Protein AF-A0A5B7UP79-F1 (afdb_monomer)

Radius of gyration: 17.54 Å; Cα contacts (8 Å, |Δi|>4): 156; chains: 1; bounding box: 36×34×49 Å

Sequence (148 aa):
MDESPPDPTAATVAENIRRARARRGKSTYELSALLTEAGHTVSQSALSRMERGLQRVTVSDLMALAVVLDVSPLGLLLPLGDDGAEAVDVTGGGTLPLHRAWSWAQGYEPLNPEGDPRTAAWEFRLYSLPPGLRHLPGNPYLTMEGDE

Structure (mmCIF, N/CA/C/O backbone):
data_AF-A0A5B7UP79-F1
#
_entry.id   AF-A0A5B7UP79-F1
#
loop_
_atom_site.group_PDB
_atom_site.id
_atom_site.type_symbol
_atom_site.label_atom_id
_atom_site.label_alt_id
_atom_site.label_comp_id
_atom_site.label_asym_id
_atom_site.label_entity_id
_atom_site.label_seq_id
_atom_site.pdbx_PDB_ins_code
_atom_site.Cartn_x
_atom_site.Cartn_y
_atom_site.Cartn_z
_atom_site.occupancy
_atom_site.B_iso_or_equiv
_atom_site.auth_seq_id
_atom_site.auth_comp_id
_atom_site.auth_asym_id
_atom_site.auth_atom_id
_atom_site.pdbx_PDB_model_num
ATOM 1 N N . MET A 1 1 ? 17.430 4.424 21.636 1.00 40.47 1 MET A N 1
ATOM 2 C CA . MET A 1 1 ? 16.973 3.445 20.634 1.00 40.47 1 MET A CA 1
ATOM 3 C C . MET A 1 1 ? 16.899 4.238 19.350 1.00 40.47 1 MET A C 1
ATOM 5 O O . MET A 1 1 ? 16.149 5.201 19.320 1.00 40.47 1 MET A O 1
ATOM 9 N N . ASP A 1 2 ? 17.812 3.978 18.422 1.00 44.50 2 ASP A N 1
ATOM 10 C CA . ASP A 1 2 ? 17.889 4.685 17.144 1.00 44.50 2 ASP A CA 1
ATOM 11 C C . ASP A 1 2 ? 16.735 4.178 16.272 1.00 44.50 2 ASP A C 1
ATOM 13 O O . ASP A 1 2 ? 16.779 3.058 15.761 1.00 44.50 2 ASP A O 1
ATOM 17 N N . GLU A 1 3 ? 15.626 4.913 16.252 1.00 56.84 3 GLU A N 1
ATOM 18 C CA . GLU A 1 3 ? 14.476 4.566 15.423 1.00 56.84 3 GLU A CA 1
ATOM 19 C C . GLU A 1 3 ? 14.807 5.048 14.009 1.00 56.84 3 GLU A C 1
ATOM 21 O O . GLU A 1 3 ? 14.591 6.209 13.663 1.00 56.84 3 GLU A O 1
ATOM 26 N N . SER A 1 4 ? 15.432 4.174 13.212 1.00 60.34 4 SER A N 1
ATOM 27 C CA . SER A 1 4 ? 15.635 4.455 11.791 1.00 60.34 4 SER A CA 1
ATOM 28 C C . SER A 1 4 ? 14.284 4.796 11.156 1.00 60.34 4 SER A C 1
ATOM 30 O O . SER A 1 4 ? 13.290 4.125 11.462 1.00 60.34 4 SER A O 1
ATOM 32 N N . PRO A 1 5 ? 14.225 5.826 10.294 1.00 64.56 5 PRO A N 1
ATOM 33 C CA . PRO A 1 5 ? 12.984 6.214 9.645 1.00 64.56 5 PRO A CA 1
ATOM 34 C C . PRO A 1 5 ? 12.386 5.015 8.890 1.00 64.56 5 PRO A C 1
ATOM 36 O O . PRO A 1 5 ? 13.142 4.171 8.392 1.00 64.56 5 PRO A O 1
ATOM 39 N N . PRO A 1 6 ? 11.045 4.904 8.823 1.00 74.88 6 PRO A N 1
ATOM 40 C CA . PRO A 1 6 ? 10.399 3.837 8.068 1.00 74.88 6 PRO A CA 1
ATOM 41 C C . PRO A 1 6 ? 10.884 3.858 6.616 1.00 74.88 6 PRO A C 1
ATOM 43 O O . PRO A 1 6 ? 11.106 4.929 6.050 1.00 74.88 6 PRO A O 1
ATOM 46 N N . ASP A 1 7 ? 11.052 2.676 6.018 1.00 88.12 7 ASP A N 1
ATOM 47 C CA . ASP A 1 7 ? 11.432 2.589 4.610 1.00 88.12 7 ASP A CA 1
ATOM 48 C C . ASP A 1 7 ? 10.355 3.235 3.706 1.00 88.12 7 ASP A C 1
ATOM 50 O O . ASP A 1 7 ? 9.189 3.332 4.117 1.00 88.12 7 ASP A O 1
ATOM 54 N N . PRO A 1 8 ? 10.715 3.684 2.487 1.00 92.56 8 PRO A N 1
ATOM 55 C CA . PRO A 1 8 ? 9.806 4.430 1.612 1.00 92.56 8 PRO A CA 1
ATOM 56 C C . PRO A 1 8 ? 8.451 3.752 1.375 1.00 92.56 8 PRO A C 1
ATOM 58 O O . PRO A 1 8 ? 7.399 4.399 1.438 1.00 92.56 8 PRO A O 1
ATOM 61 N N . THR A 1 9 ? 8.448 2.433 1.171 1.00 94.56 9 THR A N 1
ATOM 62 C CA . THR A 1 9 ? 7.217 1.660 0.976 1.00 94.56 9 THR A CA 1
ATOM 63 C C . THR A 1 9 ? 6.375 1.615 2.251 1.00 94.56 9 THR A C 1
ATOM 65 O O . THR A 1 9 ? 5.161 1.808 2.184 1.00 94.56 9 THR A O 1
ATOM 68 N N . ALA A 1 10 ? 6.977 1.415 3.427 1.00 95.06 10 ALA A N 1
ATOM 69 C CA . ALA A 1 10 ? 6.238 1.432 4.692 1.00 95.06 10 ALA A CA 1
ATOM 70 C C . ALA A 1 10 ? 5.572 2.794 4.964 1.00 95.06 10 ALA A C 1
ATOM 72 O O . ALA A 1 10 ? 4.410 2.838 5.380 1.00 95.06 10 ALA A O 1
ATOM 73 N N . ALA A 1 11 ? 6.272 3.898 4.685 1.00 95.25 11 ALA A N 1
ATOM 74 C CA . ALA A 1 11 ? 5.717 5.248 4.796 1.00 95.25 11 ALA A CA 1
ATOM 75 C C . ALA A 1 11 ? 4.550 5.467 3.813 1.00 95.25 11 ALA A C 1
ATOM 77 O O . ALA A 1 11 ? 3.494 5.974 4.198 1.00 95.25 11 ALA A O 1
ATOM 78 N N . THR A 1 12 ? 4.709 5.005 2.571 1.00 96.62 12 THR A N 1
ATOM 79 C CA . THR A 1 12 ? 3.675 5.051 1.527 1.00 96.62 12 THR A CA 1
ATOM 80 C C . THR A 1 12 ? 2.414 4.296 1.940 1.00 96.62 12 THR A C 1
ATOM 82 O O . THR A 1 12 ? 1.310 4.834 1.859 1.00 96.62 12 THR A O 1
ATOM 85 N N . VAL A 1 13 ? 2.562 3.068 2.444 1.00 97.94 13 VAL A N 1
ATOM 86 C CA . VAL A 1 13 ? 1.434 2.247 2.903 1.00 97.94 13 VAL A CA 1
ATOM 87 C C . VAL A 1 13 ? 0.696 2.927 4.056 1.00 97.94 13 VAL A C 1
ATOM 89 O O . VAL A 1 13 ? -0.533 3.013 4.025 1.00 97.94 13 VAL A O 1
ATOM 92 N N . ALA A 1 14 ? 1.422 3.450 5.049 1.00 97.88 14 ALA A N 1
ATOM 93 C CA . ALA A 1 14 ? 0.834 4.163 6.183 1.00 97.88 14 ALA A CA 1
ATOM 94 C C . ALA A 1 14 ? -0.026 5.356 5.730 1.00 97.88 14 ALA A C 1
ATOM 96 O O . ALA A 1 14 ? -1.189 5.484 6.133 1.00 97.88 14 ALA A O 1
ATOM 97 N N . GLU A 1 15 ? 0.521 6.186 4.841 1.00 97.31 15 GLU A N 1
ATOM 98 C CA . GLU A 1 15 ? -0.175 7.344 4.284 1.00 97.31 15 GLU A CA 1
ATOM 99 C C . GLU A 1 15 ? -1.394 6.931 3.451 1.00 97.31 15 GLU A C 1
ATOM 101 O O . GLU A 1 15 ? -2.488 7.479 3.613 1.00 97.31 15 GLU A O 1
ATOM 106 N N . ASN A 1 16 ? -1.248 5.914 2.602 1.00 98.12 16 ASN A N 1
ATOM 107 C CA . ASN A 1 16 ? -2.320 5.437 1.739 1.00 98.12 16 ASN A CA 1
ATOM 108 C C . ASN A 1 16 ? -3.494 4.844 2.531 1.00 98.12 16 ASN A C 1
ATOM 110 O O . ASN A 1 16 ? -4.646 5.117 2.179 1.00 98.12 16 ASN A O 1
ATOM 114 N N . ILE A 1 17 ? -3.229 4.097 3.612 1.00 98.31 17 ILE A N 1
ATOM 115 C CA . ILE A 1 17 ? -4.264 3.592 4.531 1.00 98.31 17 ILE A CA 1
ATOM 116 C C . ILE A 1 17 ? -5.021 4.769 5.144 1.00 98.31 17 ILE A C 1
ATOM 118 O O . ILE A 1 17 ? -6.249 4.839 5.040 1.00 98.31 17 ILE A O 1
ATOM 122 N N . ARG A 1 18 ? -4.293 5.732 5.728 1.00 98.38 18 ARG A N 1
ATOM 123 C CA . ARG A 1 18 ? -4.876 6.920 6.367 1.00 98.38 18 ARG A CA 1
ATOM 124 C C . ARG A 1 18 ? -5.753 7.697 5.390 1.00 98.38 18 ARG A C 1
ATOM 126 O O . ARG A 1 18 ? -6.893 8.040 5.707 1.00 98.38 18 ARG A O 1
ATOM 133 N N . ARG A 1 19 ? -5.240 7.951 4.187 1.00 97.81 19 ARG A N 1
ATOM 134 C CA . ARG A 1 19 ? -5.940 8.660 3.113 1.00 97.81 19 ARG A CA 1
ATOM 135 C C . ARG A 1 19 ? -7.191 7.911 2.658 1.00 97.81 19 ARG A C 1
ATOM 137 O O . ARG A 1 19 ? -8.253 8.522 2.549 1.00 97.81 19 ARG A O 1
ATOM 144 N N . ALA A 1 20 ? -7.089 6.607 2.396 1.00 98.00 20 ALA A N 1
ATOM 145 C CA . ALA A 1 20 ? -8.212 5.783 1.947 1.00 98.00 20 ALA A CA 1
ATOM 146 C C . ALA A 1 20 ? -9.313 5.684 3.012 1.00 98.00 20 ALA A C 1
ATOM 148 O O . ALA A 1 20 ? -10.494 5.803 2.677 1.00 98.00 20 ALA A O 1
ATOM 149 N N . ARG A 1 21 ? -8.935 5.545 4.290 1.00 98.19 21 ARG A N 1
ATOM 150 C CA . ARG A 1 21 ? -9.863 5.576 5.426 1.00 98.19 21 ARG A CA 1
ATOM 151 C C . ARG A 1 21 ? -10.557 6.935 5.545 1.00 98.19 21 ARG A C 1
ATOM 153 O O . ARG A 1 21 ? -11.783 6.989 5.639 1.00 98.19 21 ARG A O 1
ATOM 160 N N . ALA A 1 22 ? -9.791 8.028 5.518 1.00 97.75 22 ALA A N 1
ATOM 161 C CA . ALA A 1 22 ? -10.319 9.383 5.673 1.00 97.75 22 ALA A CA 1
ATOM 162 C C . ALA A 1 22 ? -11.284 9.770 4.542 1.00 97.75 22 ALA A C 1
ATOM 164 O O . ALA A 1 22 ? -12.355 10.303 4.818 1.00 97.75 22 ALA A O 1
ATOM 165 N N . ARG A 1 23 ? -10.964 9.437 3.282 1.00 96.44 23 ARG A N 1
ATOM 166 C CA . ARG A 1 23 ? -11.856 9.677 2.129 1.00 96.44 23 ARG A CA 1
ATOM 167 C C . ARG A 1 23 ? -13.196 8.951 2.234 1.00 96.44 23 ARG A C 1
ATOM 169 O O . ARG A 1 23 ? -14.178 9.406 1.663 1.00 96.44 23 ARG A O 1
ATOM 176 N N . ARG A 1 24 ? -13.242 7.847 2.981 1.00 96.00 24 ARG A N 1
ATOM 177 C CA . ARG A 1 24 ? -14.463 7.077 3.257 1.00 96.00 24 ARG A CA 1
ATOM 178 C C . ARG A 1 24 ? -15.188 7.516 4.528 1.00 96.0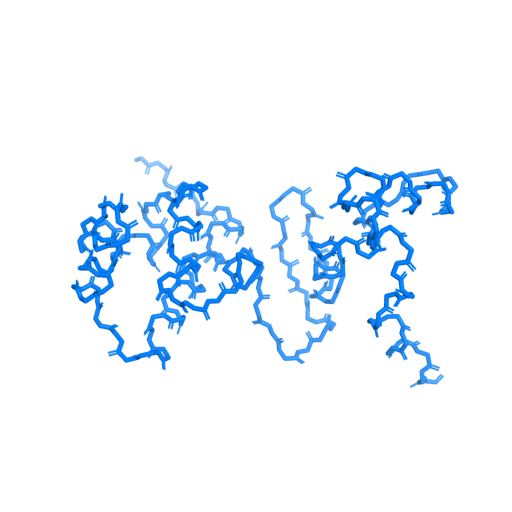0 24 ARG A C 1
ATOM 180 O O . ARG A 1 24 ? -16.166 6.883 4.912 1.00 96.00 24 ARG A O 1
ATOM 187 N N . GLY A 1 25 ? -14.705 8.563 5.201 1.00 97.00 25 GLY A N 1
ATOM 188 C CA . GLY A 1 25 ? -15.310 9.082 6.426 1.00 97.00 25 GLY A CA 1
ATOM 189 C C . GLY A 1 25 ? -15.288 8.094 7.594 1.00 97.00 25 GLY A C 1
ATOM 190 O O . GLY A 1 25 ? -16.097 8.227 8.504 1.00 97.00 25 GLY A O 1
ATOM 191 N N . LYS A 1 26 ? -14.395 7.094 7.573 1.00 97.25 26 LYS A N 1
ATOM 192 C CA . LYS A 1 26 ? -14.321 6.066 8.616 1.00 97.25 26 LYS A CA 1
ATOM 193 C C . LYS A 1 26 ? -13.379 6.475 9.737 1.00 97.25 26 LYS A C 1
ATOM 195 O O . LYS A 1 26 ? -12.246 6.897 9.505 1.00 97.25 26 LYS A O 1
ATOM 200 N N . SER A 1 27 ? -13.812 6.296 10.974 1.00 97.81 27 SER A N 1
ATOM 201 C CA . SER A 1 27 ? -12.930 6.298 12.138 1.00 97.81 27 SER A CA 1
ATOM 202 C C . SER A 1 27 ? -12.042 5.046 12.159 1.00 97.81 27 SER A C 1
ATOM 204 O O . SER A 1 27 ? -12.319 4.042 11.501 1.00 97.81 27 SER A O 1
ATOM 206 N N . THR A 1 28 ? -10.962 5.075 12.944 1.00 97.44 28 THR A N 1
ATOM 207 C CA . THR A 1 28 ? -10.135 3.876 13.177 1.00 97.44 28 THR A CA 1
ATOM 208 C C . THR A 1 28 ? -10.899 2.786 13.932 1.00 97.44 28 THR A C 1
ATOM 210 O O . THR A 1 28 ? -10.586 1.609 13.783 1.00 97.44 28 THR A O 1
ATOM 213 N N . TYR A 1 29 ? -11.916 3.158 14.717 1.00 98.12 29 TYR A N 1
ATOM 214 C CA . TYR A 1 29 ? -12.807 2.212 15.387 1.00 98.12 29 TYR A CA 1
ATOM 215 C C . TYR A 1 29 ? -13.671 1.454 14.375 1.00 98.12 29 TYR A C 1
ATOM 217 O O . TYR A 1 29 ? -13.679 0.228 14.374 1.00 98.12 29 TYR A O 1
ATOM 225 N N . GLU A 1 30 ? -14.334 2.168 13.462 1.00 98.38 30 GLU A N 1
ATOM 226 C CA . GLU A 1 30 ? -15.142 1.532 12.414 1.00 98.38 30 GLU A CA 1
ATOM 227 C C . GLU A 1 30 ? -14.294 0.664 11.484 1.00 98.38 30 GLU A C 1
ATOM 229 O O . GLU A 1 30 ? -14.720 -0.424 11.118 1.00 98.38 30 GLU A O 1
ATOM 234 N N . LEU A 1 31 ? -13.081 1.103 11.128 1.00 98.31 31 LEU A N 1
ATOM 235 C CA . LEU A 1 31 ? -12.177 0.286 10.317 1.00 98.31 31 LEU A CA 1
ATOM 236 C C . LEU A 1 31 ? -11.783 -1.012 11.044 1.00 98.31 31 LEU A C 1
ATOM 238 O O . LEU A 1 31 ? -11.755 -2.073 10.431 1.00 98.31 31 LEU A O 1
ATOM 242 N N . SER A 1 32 ? -11.520 -0.940 12.352 1.00 98.56 32 SER A N 1
ATOM 243 C CA . SER A 1 32 ? -11.224 -2.110 13.193 1.00 98.56 32 SER A CA 1
ATOM 244 C C . SER A 1 32 ? -12.398 -3.094 13.243 1.00 98.56 32 SER A C 1
ATOM 246 O O . SER A 1 32 ? -12.195 -4.305 13.121 1.00 98.56 32 SER A O 1
ATOM 248 N N . ALA A 1 33 ? -13.625 -2.580 13.368 1.00 98.38 33 ALA A N 1
ATOM 249 C CA . ALA A 1 33 ? -14.840 -3.388 13.328 1.00 98.38 33 ALA A CA 1
ATOM 250 C C . ALA A 1 33 ? -15.006 -4.084 11.967 1.00 98.38 33 ALA A C 1
ATOM 252 O O . ALA A 1 33 ? -15.142 -5.302 11.928 1.00 98.38 33 ALA A O 1
ATOM 253 N N . LEU A 1 34 ? -14.874 -3.345 10.860 1.00 98.25 34 LEU A N 1
ATOM 254 C CA . LEU A 1 34 ? -14.986 -3.898 9.505 1.00 98.25 34 LEU A CA 1
ATOM 255 C C . LEU A 1 34 ? -13.924 -4.970 9.210 1.00 98.25 34 LEU A C 1
ATOM 257 O O . LEU A 1 34 ? -14.217 -5.991 8.595 1.00 98.25 34 LEU A O 1
ATOM 261 N N . LEU A 1 35 ? -12.688 -4.766 9.668 1.00 98.50 35 LEU A N 1
ATOM 262 C CA . LEU A 1 35 ? -11.626 -5.769 9.559 1.00 98.50 35 LEU A CA 1
ATOM 263 C C . LEU A 1 35 ? -11.959 -7.038 10.355 1.00 98.50 35 LEU A C 1
ATOM 265 O O . LEU A 1 35 ? -11.758 -8.147 9.863 1.00 98.50 35 LEU A O 1
ATOM 269 N N . THR A 1 36 ? -12.534 -6.886 11.550 1.00 98.31 36 THR A N 1
ATOM 270 C CA . THR A 1 36 ? -12.988 -8.018 12.371 1.00 98.31 36 THR A CA 1
ATOM 271 C C . THR A 1 36 ? -14.136 -8.775 11.696 1.00 98.31 36 THR A C 1
ATOM 273 O O . THR A 1 36 ? -14.114 -10.002 11.660 1.00 98.31 36 THR A O 1
ATOM 276 N N . GLU A 1 37 ? -15.103 -8.065 11.108 1.00 98.00 37 GLU A N 1
ATOM 277 C CA . GLU A 1 37 ? -16.194 -8.654 10.315 1.00 98.00 37 GLU A CA 1
ATOM 278 C C . GLU A 1 37 ? -15.669 -9.422 9.091 1.00 98.00 37 GLU A C 1
ATOM 280 O O . GLU A 1 37 ? -16.197 -10.480 8.752 1.00 98.00 37 GLU A O 1
ATOM 285 N N . ALA A 1 38 ? -14.580 -8.946 8.480 1.00 97.62 38 ALA A N 1
ATOM 286 C CA . ALA A 1 38 ? -13.874 -9.626 7.394 1.00 97.62 38 ALA A CA 1
ATOM 287 C C . ALA A 1 38 ? -12.967 -10.789 7.861 1.00 97.62 38 ALA A C 1
ATOM 289 O O . ALA A 1 38 ? -12.258 -11.382 7.048 1.00 97.62 38 ALA A O 1
ATOM 290 N N . GLY A 1 39 ? -12.968 -11.128 9.156 1.00 97.94 39 GLY A N 1
ATOM 291 C CA . GLY A 1 39 ? -12.178 -12.224 9.724 1.00 97.94 39 GLY A CA 1
ATOM 292 C C . GLY A 1 39 ? -10.706 -11.890 9.990 1.00 97.94 39 GLY A C 1
ATOM 293 O O . GLY A 1 39 ? -9.921 -12.799 10.260 1.00 97.94 39 GLY A O 1
ATOM 294 N N . HIS A 1 40 ? -10.317 -10.611 9.940 1.00 98.06 40 HIS A N 1
ATOM 295 C CA . HIS A 1 40 ? -8.945 -10.147 10.163 1.00 98.06 40 HIS A CA 1
ATOM 296 C C . HIS A 1 40 ? -8.871 -9.148 11.325 1.00 98.06 40 HIS A C 1
ATOM 298 O O . HIS A 1 40 ? -8.950 -7.937 11.149 1.00 98.06 40 HIS A O 1
ATOM 304 N N . THR A 1 41 ? -8.723 -9.640 12.553 1.00 97.56 41 THR A N 1
ATOM 305 C CA . THR A 1 41 ? -8.784 -8.788 13.750 1.00 97.56 41 THR A CA 1
ATOM 306 C C . THR A 1 41 ? -7.550 -7.892 13.903 1.00 97.56 41 THR A C 1
ATOM 308 O O . THR A 1 41 ? -6.463 -8.358 14.242 1.00 97.56 41 THR A O 1
ATOM 311 N N . VAL A 1 42 ? -7.742 -6.576 13.771 1.00 97.44 42 VAL A N 1
ATOM 312 C CA . VAL A 1 42 ? -6.729 -5.546 14.062 1.00 97.44 42 VAL A CA 1
ATOM 313 C C . VAL A 1 42 ? -7.329 -4.521 15.014 1.00 97.44 42 VAL A C 1
ATOM 315 O O . VAL A 1 42 ? -8.399 -3.979 14.751 1.00 97.44 42 VAL A O 1
ATOM 318 N N . SER A 1 43 ? -6.652 -4.234 16.128 1.00 97.81 43 SER A N 1
ATOM 319 C CA . SER A 1 43 ? -7.153 -3.267 17.112 1.00 97.81 43 SER A CA 1
ATOM 320 C C . SER A 1 43 ? -7.104 -1.826 16.591 1.00 97.81 43 SER A C 1
ATOM 322 O O . SER A 1 43 ? -6.222 -1.455 15.816 1.00 97.81 43 SER A O 1
ATOM 324 N N . GLN A 1 44 ? -7.996 -0.969 17.093 1.00 97.69 44 GLN A N 1
ATOM 325 C CA . GLN A 1 44 ? -7.986 0.467 16.790 1.00 97.69 44 GLN A CA 1
ATOM 326 C C . GLN A 1 44 ? -6.617 1.119 17.064 1.00 97.69 44 GLN A C 1
ATOM 328 O O . GLN A 1 44 ? -6.137 1.928 16.272 1.00 97.69 44 GLN A O 1
ATOM 333 N N . SER A 1 45 ? -5.974 0.762 18.182 1.00 97.88 45 SER A N 1
ATOM 334 C CA . SER A 1 45 ? -4.643 1.273 18.537 1.00 97.88 45 SER A CA 1
ATOM 335 C C . SER A 1 45 ? -3.582 0.832 17.526 1.00 97.88 45 SER A C 1
ATOM 337 O O . SER A 1 45 ? -2.739 1.637 17.127 1.00 97.88 45 SER A O 1
ATOM 339 N N . ALA A 1 46 ? -3.652 -0.420 17.061 1.00 97.81 46 ALA A N 1
ATOM 340 C CA . ALA A 1 46 ? -2.761 -0.920 16.024 1.00 97.81 46 ALA A CA 1
ATOM 341 C C . ALA A 1 46 ? -2.941 -0.158 14.705 1.00 97.81 46 ALA A C 1
ATOM 343 O O . ALA A 1 46 ? -1.950 0.326 14.164 1.00 97.81 46 ALA A O 1
ATOM 344 N N . LEU A 1 47 ? -4.182 0.061 14.256 1.00 98.06 47 LEU A N 1
ATOM 345 C CA . LEU A 1 47 ? -4.472 0.867 13.062 1.00 98.06 47 LEU A CA 1
ATOM 346 C C . LEU A 1 47 ? -3.910 2.288 13.176 1.00 98.06 47 LEU A C 1
ATOM 348 O O . LEU A 1 47 ? -3.199 2.749 12.288 1.00 98.06 47 LEU A O 1
ATOM 352 N N . SER A 1 48 ? -4.135 2.958 14.309 1.00 97.69 48 SER A N 1
ATOM 353 C CA . SER A 1 48 ? -3.587 4.298 14.557 1.00 97.69 48 SER A CA 1
ATOM 354 C C . SER A 1 48 ? -2.053 4.333 14.559 1.00 97.69 48 SER A C 1
ATOM 356 O O . SER A 1 48 ? -1.462 5.379 14.301 1.00 97.69 48 SER A O 1
ATOM 358 N N . ARG A 1 49 ? -1.367 3.237 14.910 1.00 97.56 49 ARG A N 1
ATOM 359 C CA . ARG A 1 49 ? 0.100 3.146 14.802 1.00 97.56 49 ARG A CA 1
ATOM 360 C C . ARG A 1 49 ? 0.549 2.835 13.377 1.00 97.56 49 ARG A C 1
ATOM 362 O O . ARG A 1 49 ? 1.525 3.437 12.945 1.00 97.56 49 ARG A O 1
ATOM 369 N N . MET A 1 50 ? -0.161 1.961 12.663 1.00 97.62 50 MET A N 1
ATOM 370 C CA . MET A 1 50 ? 0.100 1.648 11.253 1.00 97.62 50 MET A CA 1
ATOM 371 C C . MET A 1 50 ? 0.015 2.910 10.390 1.00 97.62 50 MET A C 1
ATOM 373 O O . MET A 1 50 ? 0.954 3.209 9.669 1.00 97.62 50 MET A O 1
ATOM 377 N N . GLU A 1 51 ? -1.036 3.719 10.547 1.00 97.62 51 GLU A N 1
ATOM 378 C CA . GLU A 1 51 ? -1.212 4.984 9.809 1.00 97.62 51 GLU A CA 1
ATOM 379 C C . GLU A 1 51 ? -0.153 6.051 10.112 1.00 97.62 51 GLU A C 1
ATOM 381 O O . GLU A 1 51 ? -0.004 7.007 9.358 1.00 97.62 51 GLU A O 1
ATOM 386 N N . ARG A 1 52 ? 0.578 5.907 11.222 1.00 95.88 52 ARG A N 1
ATOM 387 C CA . ARG A 1 52 ? 1.702 6.780 11.592 1.00 95.88 52 ARG A CA 1
ATOM 388 C C . ARG A 1 52 ? 3.063 6.181 11.230 1.00 95.88 52 ARG A C 1
ATOM 390 O O . ARG A 1 52 ? 4.079 6.756 11.599 1.00 95.88 52 ARG A O 1
ATOM 397 N N . GLY A 1 53 ? 3.096 5.003 10.603 1.00 94.62 53 GLY A N 1
ATOM 398 C CA . GLY A 1 53 ? 4.335 4.273 10.318 1.00 94.62 53 GLY A CA 1
ATOM 399 C C . GLY A 1 53 ? 5.035 3.700 11.559 1.00 94.62 53 GLY A C 1
ATOM 400 O O . GLY A 1 53 ? 6.152 3.211 11.459 1.00 94.62 53 GLY A O 1
ATOM 401 N N . LEU A 1 54 ? 4.386 3.723 12.729 1.00 93.75 54 LEU A N 1
ATOM 402 C CA . LEU A 1 54 ? 4.947 3.249 14.007 1.00 93.75 54 LEU A CA 1
ATOM 403 C C . LEU A 1 54 ? 4.717 1.752 14.245 1.00 93.75 54 LEU A C 1
ATOM 405 O O . LEU A 1 54 ? 5.178 1.177 15.231 1.00 93.75 54 LEU A O 1
ATOM 409 N N . GLN A 1 55 ? 3.920 1.119 13.391 1.00 94.31 55 GLN A N 1
ATOM 410 C CA . GLN A 1 55 ? 3.688 -0.314 13.414 1.00 94.31 55 GLN A CA 1
ATOM 411 C C . GLN A 1 55 ? 3.756 -0.845 11.988 1.00 94.31 55 GLN A C 1
ATOM 413 O O . GLN A 1 55 ? 3.113 -0.306 11.091 1.00 94.31 55 GLN A O 1
ATOM 418 N N . ARG A 1 56 ? 4.510 -1.933 11.806 1.00 94.69 56 ARG A N 1
ATOM 419 C CA . ARG A 1 56 ? 4.600 -2.641 10.527 1.00 94.69 56 ARG A CA 1
ATOM 420 C C . ARG A 1 56 ? 3.231 -3.171 10.102 1.00 94.69 56 ARG A C 1
ATOM 422 O O . ARG A 1 56 ? 2.499 -3.724 10.923 1.00 94.69 56 ARG A O 1
ATOM 429 N N . VAL A 1 57 ? 2.944 -3.031 8.814 1.00 96.94 57 VAL A N 1
ATOM 430 C CA . VAL A 1 57 ? 1.785 -3.616 8.136 1.00 96.94 57 VAL A CA 1
ATOM 431 C C . VAL A 1 57 ? 2.243 -4.929 7.513 1.00 96.94 57 VAL A C 1
ATOM 433 O O . VAL A 1 57 ? 3.201 -4.952 6.741 1.00 96.94 57 VAL A O 1
ATOM 436 N N . THR A 1 58 ? 1.615 -6.040 7.886 1.00 97.25 58 THR A N 1
ATOM 437 C CA . THR A 1 58 ? 1.898 -7.342 7.270 1.00 97.25 58 THR A CA 1
ATOM 438 C C . THR A 1 58 ? 1.228 -7.452 5.898 1.00 97.25 58 THR A C 1
ATOM 440 O O . THR A 1 58 ? 0.322 -6.689 5.571 1.00 97.25 58 THR A O 1
ATOM 443 N N . VAL A 1 59 ? 1.626 -8.437 5.088 1.00 97.81 59 VAL A N 1
ATOM 444 C CA . VAL A 1 59 ? 0.968 -8.703 3.794 1.00 97.81 59 VAL A CA 1
ATOM 445 C C . VAL A 1 59 ? -0.519 -9.031 3.984 1.00 97.81 59 VAL A C 1
ATOM 447 O O . VAL A 1 59 ? -1.354 -8.571 3.210 1.00 97.81 59 VAL A O 1
ATOM 450 N N . SER A 1 60 ? -0.868 -9.765 5.045 1.00 98.25 60 SER A N 1
ATOM 451 C CA . SER A 1 60 ? -2.266 -10.054 5.380 1.00 98.25 60 SER A CA 1
ATOM 452 C C . SER A 1 60 ? -3.033 -8.793 5.784 1.00 98.25 60 SER A C 1
ATOM 454 O O . SER A 1 60 ? -4.155 -8.609 5.321 1.00 98.25 60 SER A O 1
ATOM 456 N N . ASP A 1 61 ? -2.419 -7.899 6.573 1.00 98.19 61 ASP A N 1
ATOM 457 C CA . ASP A 1 61 ? -3.019 -6.597 6.902 1.00 98.19 61 ASP A CA 1
ATOM 458 C C . ASP A 1 61 ? -3.285 -5.786 5.632 1.00 98.19 61 ASP A C 1
ATOM 460 O O . ASP A 1 61 ? -4.387 -5.279 5.457 1.00 98.19 61 ASP A O 1
ATOM 464 N N . LEU A 1 62 ? -2.300 -5.697 4.729 1.00 98.50 62 LEU A N 1
ATOM 465 C CA . LEU A 1 62 ? -2.415 -4.962 3.468 1.00 98.50 62 LEU A CA 1
ATOM 466 C C . LEU A 1 62 ? -3.602 -5.465 2.638 1.00 98.50 62 LEU A C 1
ATOM 468 O O . LEU A 1 62 ? -4.400 -4.662 2.159 1.00 98.50 62 LEU A O 1
ATOM 472 N N . MET A 1 63 ? -3.741 -6.786 2.494 1.00 98.69 63 MET A N 1
ATOM 473 C CA . MET A 1 63 ? -4.834 -7.388 1.729 1.00 98.69 63 MET A CA 1
ATOM 474 C C . MET A 1 63 ? -6.195 -7.170 2.396 1.00 98.69 63 MET A C 1
ATOM 476 O O . MET A 1 63 ? -7.144 -6.772 1.722 1.00 98.69 63 MET A O 1
ATOM 480 N N . ALA A 1 64 ? -6.299 -7.381 3.710 1.00 98.62 64 ALA A N 1
ATOM 481 C CA . ALA A 1 64 ? -7.545 -7.168 4.445 1.00 98.62 64 ALA A CA 1
ATOM 482 C C . ALA A 1 64 ? -7.978 -5.693 4.411 1.00 98.62 64 ALA A C 1
ATOM 484 O O . ALA A 1 64 ? -9.149 -5.389 4.181 1.00 98.62 64 ALA A O 1
ATOM 485 N N . LEU A 1 65 ? -7.025 -4.771 4.570 1.00 98.62 65 LEU A N 1
ATOM 486 C CA . LEU A 1 65 ? -7.252 -3.334 4.446 1.00 98.62 65 LEU A CA 1
ATOM 487 C C . LEU A 1 65 ? -7.687 -2.956 3.034 1.00 98.62 65 LEU A C 1
ATOM 489 O O . LEU A 1 65 ? -8.623 -2.178 2.907 1.00 98.62 65 LEU A O 1
ATOM 493 N N . ALA A 1 66 ? -7.061 -3.506 1.990 1.00 98.62 66 ALA A N 1
ATOM 494 C CA . ALA A 1 66 ? -7.456 -3.249 0.607 1.00 98.62 66 ALA A CA 1
ATOM 495 C C . ALA A 1 66 ? -8.917 -3.656 0.353 1.00 98.62 66 ALA A C 1
ATOM 497 O O . ALA A 1 66 ? -9.682 -2.875 -0.205 1.00 98.62 66 ALA A O 1
ATOM 498 N N . VAL A 1 67 ? -9.326 -4.831 0.845 1.00 98.50 67 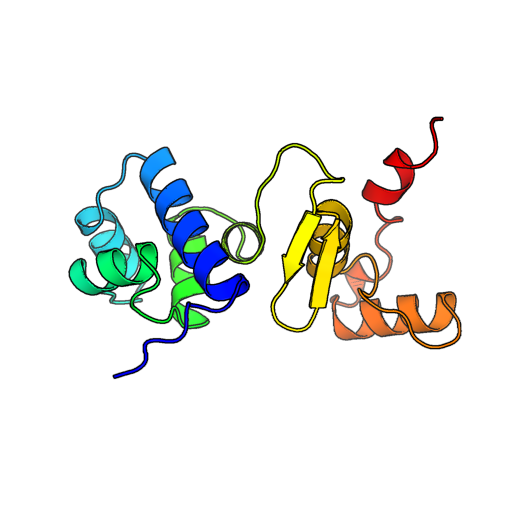VAL A N 1
ATOM 499 C CA . VAL A 1 67 ? -10.711 -5.316 0.742 1.00 98.50 67 VAL A CA 1
ATOM 500 C C . VAL A 1 67 ? -11.681 -4.416 1.509 1.00 98.50 67 VAL A C 1
ATOM 502 O O . VAL A 1 67 ? -12.652 -3.930 0.937 1.00 98.50 67 VAL A O 1
ATOM 505 N N . VAL A 1 68 ? -11.427 -4.161 2.794 1.00 98.31 68 VAL A N 1
ATOM 506 C CA . VAL A 1 68 ? -12.342 -3.389 3.654 1.00 98.31 68 VAL A CA 1
ATOM 507 C C . VAL A 1 68 ? -12.430 -1.922 3.239 1.00 98.31 68 VAL A C 1
ATOM 509 O O . VAL A 1 68 ? -13.486 -1.296 3.334 1.00 98.31 68 VAL A O 1
ATOM 512 N N . LEU A 1 69 ? -11.316 -1.358 2.782 1.00 98.06 69 LEU A N 1
ATOM 513 C CA . LEU A 1 69 ? -11.263 -0.010 2.244 1.00 98.06 69 LEU A CA 1
ATOM 514 C C . LEU A 1 69 ? -11.616 0.024 0.762 1.00 98.06 69 LEU A C 1
ATOM 516 O O . LEU A 1 69 ? -11.445 1.086 0.195 1.00 98.06 69 LEU A O 1
ATOM 520 N N . ASP A 1 70 ? -12.080 -1.054 0.126 1.00 97.50 70 ASP A N 1
ATOM 521 C CA . ASP A 1 70 ? -12.511 -1.069 -1.280 1.00 97.50 70 ASP A CA 1
ATOM 522 C C . ASP A 1 70 ? -11.512 -0.368 -2.233 1.00 97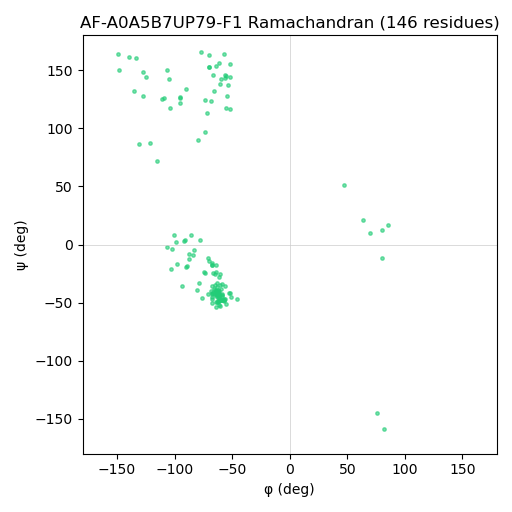.50 70 ASP A C 1
ATOM 524 O O . ASP A 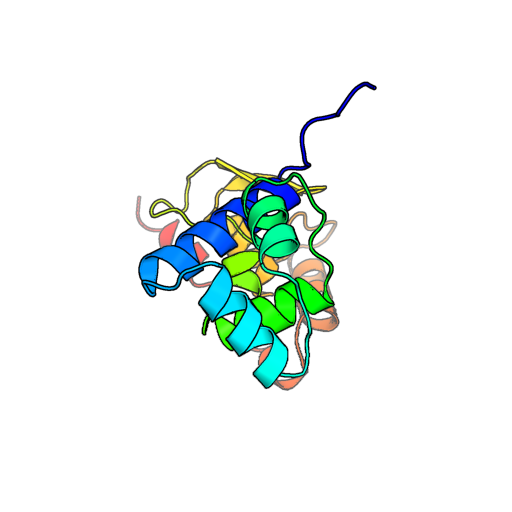1 70 ? -11.821 0.583 -2.956 1.00 97.50 70 ASP A O 1
ATOM 528 N N . VAL A 1 71 ? -10.243 -0.763 -2.147 1.00 97.50 71 VAL A N 1
ATOM 529 C CA . VAL A 1 71 ? -9.152 -0.298 -3.015 1.00 97.50 71 VAL A CA 1
ATOM 530 C C . VAL A 1 71 ? -8.335 -1.492 -3.497 1.00 97.50 71 VAL A C 1
ATOM 532 O O . VAL A 1 71 ? -8.356 -2.564 -2.896 1.00 97.50 71 VAL A O 1
ATOM 535 N N . SER A 1 72 ? -7.573 -1.326 -4.579 1.00 97.69 72 SER A N 1
ATOM 536 C CA . SER A 1 72 ? -6.622 -2.364 -4.979 1.00 97.69 72 SER A CA 1
ATOM 537 C C . SER A 1 72 ? -5.446 -2.436 -3.989 1.00 97.69 72 SER A C 1
ATOM 539 O O . SER A 1 72 ? -5.069 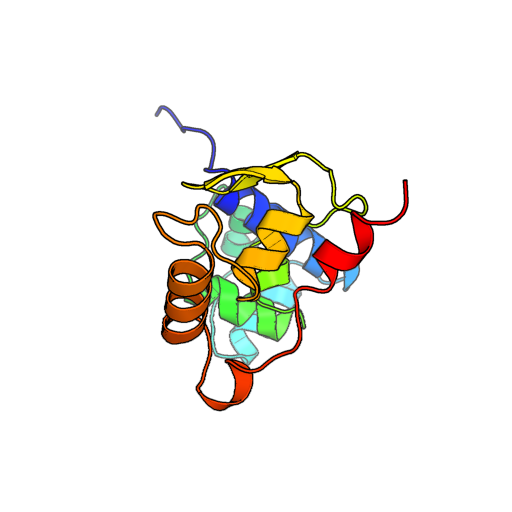-1.411 -3.411 1.00 97.69 72 SER A O 1
ATOM 541 N N . PRO A 1 73 ? -4.793 -3.605 -3.833 1.00 98.19 73 PRO A N 1
ATOM 542 C CA . PRO A 1 73 ? -3.556 -3.706 -3.057 1.00 98.19 73 PRO A CA 1
ATOM 543 C C . PRO A 1 73 ? -2.469 -2.746 -3.560 1.00 98.19 73 PRO A C 1
ATOM 545 O O . PRO A 1 73 ? -1.758 -2.146 -2.758 1.00 98.19 73 PRO A O 1
ATOM 548 N N . LEU A 1 74 ? -2.390 -2.530 -4.880 1.00 97.56 74 LEU A N 1
ATOM 549 C CA . LEU A 1 74 ? -1.465 -1.567 -5.484 1.00 97.56 74 LEU A CA 1
ATOM 550 C C . LEU A 1 74 ? -1.749 -0.126 -5.043 1.00 97.56 74 LEU A C 1
ATOM 552 O O . LEU A 1 74 ? -0.812 0.619 -4.788 1.00 97.56 74 LEU A O 1
ATOM 556 N N . GLY A 1 75 ? -3.020 0.253 -4.871 1.00 96.94 75 GLY A N 1
ATOM 557 C CA . GLY A 1 75 ? -3.407 1.581 -4.377 1.00 96.94 75 GLY A CA 1
ATOM 558 C C . GLY A 1 75 ? -3.024 1.851 -2.918 1.00 96.94 75 GLY A C 1
ATOM 559 O O . GLY A 1 75 ? -3.029 3.009 -2.491 1.00 96.94 75 GLY A O 1
ATOM 560 N N . LEU A 1 76 ? -2.699 0.801 -2.156 1.00 97.88 76 LEU A N 1
ATOM 561 C CA . LEU A 1 76 ? -2.072 0.918 -0.841 1.00 97.88 76 LEU A CA 1
ATOM 562 C C . LEU A 1 76 ? -0.546 0.830 -0.919 1.00 97.88 76 LEU A C 1
ATOM 564 O O . LEU A 1 76 ? 0.126 1.521 -0.162 1.00 97.88 76 LEU A O 1
ATOM 568 N N . LEU A 1 77 ? -0.007 0.006 -1.817 1.00 97.25 77 LEU A N 1
ATOM 569 C CA . LEU A 1 77 ? 1.424 -0.286 -1.898 1.00 97.25 77 LEU A CA 1
ATOM 570 C C . LEU A 1 77 ? 2.245 0.809 -2.590 1.00 97.25 77 LEU A C 1
ATOM 572 O O . LEU A 1 77 ? 3.401 1.009 -2.229 1.00 97.25 77 LEU A O 1
ATOM 576 N N . LEU A 1 78 ? 1.667 1.495 -3.578 1.00 96.44 78 LEU A N 1
ATOM 577 C CA . LEU A 1 78 ? 2.361 2.500 -4.378 1.00 96.44 78 LEU A CA 1
ATOM 578 C C . LEU A 1 78 ? 1.930 3.929 -4.034 1.00 96.44 78 LEU A C 1
ATOM 580 O O . LEU A 1 78 ? 0.770 4.153 -3.669 1.00 96.44 78 LEU A O 1
ATOM 584 N N . PRO A 1 79 ? 2.828 4.918 -4.194 1.00 94.44 79 PRO A N 1
ATOM 585 C CA . PRO A 1 79 ? 2.458 6.324 -4.102 1.00 94.44 79 PRO A CA 1
ATOM 586 C C . PRO A 1 79 ? 1.327 6.654 -5.082 1.00 94.44 79 PRO A C 1
ATOM 588 O O . PRO A 1 79 ? 1.262 6.094 -6.178 1.00 94.44 79 PRO A O 1
ATOM 591 N N . LEU A 1 80 ? 0.429 7.557 -4.681 1.00 91.56 80 LEU A N 1
ATOM 592 C CA . LEU A 1 80 ? -0.524 8.174 -5.605 1.00 91.56 80 LEU A CA 1
ATOM 593 C C . LEU A 1 80 ? -0.120 9.627 -5.804 1.00 91.56 80 LEU A C 1
ATOM 595 O O . LEU A 1 80 ? -0.033 10.364 -4.823 1.00 91.56 80 LEU A O 1
ATOM 599 N N . GLY A 1 81 ? 0.050 10.008 -7.061 1.00 88.00 81 GLY A N 1
ATOM 600 C CA . GLY A 1 81 ? 0.265 11.374 -7.511 1.00 88.00 81 GLY A CA 1
ATOM 601 C C . GLY A 1 81 ? -0.533 11.614 -8.788 1.00 88.00 81 GLY A C 1
ATOM 602 O O . GLY A 1 81 ? -0.975 10.661 -9.440 1.00 88.00 81 GLY A O 1
ATOM 603 N N . ASP A 1 82 ? -0.748 12.884 -9.109 1.00 84.94 82 ASP A N 1
ATOM 604 C CA . ASP A 1 82 ? -1.477 13.291 -10.314 1.00 84.94 82 ASP A CA 1
ATOM 605 C C . ASP A 1 82 ? -0.533 13.459 -11.521 1.00 84.94 82 ASP A C 1
ATOM 607 O O . ASP A 1 82 ? -0.982 13.416 -12.666 1.00 84.94 82 ASP A O 1
ATOM 611 N N . ASP A 1 83 ? 0.774 13.607 -11.274 1.00 89.81 83 ASP A N 1
ATOM 612 C CA . ASP A 1 83 ? 1.815 13.724 -12.294 1.00 89.81 83 ASP A CA 1
ATOM 613 C C . ASP A 1 83 ? 2.603 12.412 -12.420 1.00 89.81 83 ASP A C 1
ATOM 615 O O . ASP A 1 83 ? 3.285 11.969 -11.497 1.00 89.81 83 ASP A O 1
ATOM 619 N N . GLY A 1 84 ? 2.536 11.782 -13.595 1.00 87.81 84 GLY A N 1
ATOM 620 C CA . GLY A 1 84 ? 3.265 10.548 -13.876 1.00 87.81 84 GLY A CA 1
ATOM 621 C C . GLY A 1 84 ? 4.789 10.709 -13.856 1.00 87.81 84 GLY A C 1
ATOM 622 O O . GLY A 1 84 ? 5.488 9.715 -13.645 1.00 87.81 84 GLY A O 1
ATOM 623 N N . ALA A 1 85 ? 5.311 11.917 -14.076 1.00 92.50 85 ALA A N 1
ATOM 624 C CA . ALA A 1 85 ? 6.741 12.216 -14.039 1.00 92.50 85 ALA A CA 1
ATOM 625 C C . ALA A 1 85 ? 7.264 12.488 -12.618 1.00 92.50 85 ALA A C 1
ATOM 627 O O . ALA A 1 85 ? 8.480 12.546 -12.425 1.00 92.50 85 ALA A O 1
ATOM 628 N N . GLU A 1 86 ? 6.373 12.612 -11.626 1.00 94.31 86 GLU A N 1
ATOM 629 C CA . GLU A 1 86 ? 6.742 12.823 -10.228 1.00 94.31 86 GLU A CA 1
ATOM 630 C C . GLU A 1 86 ? 7.719 11.735 -9.762 1.00 94.31 86 GLU A C 1
ATOM 632 O O . GLU A 1 86 ? 7.476 10.536 -9.929 1.00 94.31 86 GLU A O 1
ATOM 637 N N . ALA A 1 87 ? 8.847 12.159 -9.193 1.00 95.12 87 ALA A N 1
ATOM 638 C CA . ALA A 1 87 ? 9.860 11.253 -8.676 1.00 95.12 87 ALA A CA 1
ATOM 639 C C . ALA A 1 87 ? 9.377 10.612 -7.371 1.00 95.12 87 ALA A C 1
ATOM 641 O O . ALA A 1 87 ? 9.062 11.308 -6.406 1.00 95.12 87 ALA A O 1
ATOM 642 N N . VAL A 1 88 ? 9.365 9.283 -7.332 1.00 95.19 88 VAL A N 1
ATOM 643 C CA . VAL A 1 88 ? 8.943 8.501 -6.173 1.00 95.19 88 VAL A CA 1
ATOM 644 C C . VAL A 1 88 ? 9.992 7.473 -5.783 1.00 95.19 88 VAL A C 1
ATOM 646 O O . VAL A 1 88 ? 10.692 6.924 -6.634 1.00 95.19 88 VAL A O 1
ATOM 649 N N . ASP A 1 89 ? 10.064 7.178 -4.488 1.00 93.94 89 ASP A N 1
ATOM 650 C CA . ASP A 1 89 ? 10.963 6.165 -3.951 1.00 93.94 89 ASP A CA 1
ATOM 651 C C . ASP A 1 89 ? 10.249 4.820 -3.803 1.00 93.94 89 ASP A C 1
ATOM 653 O O . ASP A 1 89 ? 9.211 4.705 -3.146 1.00 93.94 89 ASP A O 1
ATOM 657 N N . VAL A 1 90 ? 10.845 3.775 -4.372 1.00 93.06 90 VAL A N 1
ATOM 658 C CA . VAL A 1 90 ? 10.428 2.383 -4.180 1.00 93.06 90 VAL A CA 1
ATOM 659 C C . VAL A 1 90 ? 11.509 1.669 -3.381 1.00 93.06 90 VAL A C 1
ATOM 661 O O . VAL A 1 90 ? 12.675 1.641 -3.787 1.00 93.06 90 VAL A O 1
ATOM 664 N N . THR A 1 91 ? 11.145 1.051 -2.253 1.00 93.88 91 THR A N 1
ATOM 665 C CA . THR A 1 91 ? 12.095 0.280 -1.436 1.00 93.88 91 THR A CA 1
ATOM 666 C C . THR A 1 91 ? 12.783 -0.794 -2.293 1.00 93.88 91 THR A C 1
ATOM 668 O O . THR A 1 91 ? 12.128 -1.677 -2.842 1.00 93.88 91 THR A O 1
ATOM 671 N N . GLY A 1 92 ? 14.111 -0.703 -2.431 1.00 92.44 92 GLY A N 1
ATOM 672 C CA . GLY A 1 92 ? 14.930 -1.585 -3.280 1.00 92.44 92 GLY A CA 1
ATOM 673 C C . GLY A 1 92 ? 14.933 -1.253 -4.782 1.00 92.44 92 GLY A C 1
ATOM 674 O O . GLY A 1 92 ? 15.778 -1.775 -5.503 1.00 92.44 92 GLY A O 1
ATOM 675 N N . GLY A 1 93 ? 14.036 -0.379 -5.248 1.00 90.56 93 GLY A N 1
ATOM 676 C CA . GLY A 1 93 ? 13.955 0.097 -6.636 1.00 90.56 93 GLY A CA 1
ATOM 677 C C . GLY A 1 93 ? 14.632 1.449 -6.884 1.00 90.56 93 GLY A C 1
ATOM 678 O O . GLY A 1 93 ? 14.921 1.775 -8.031 1.00 90.56 93 GLY A O 1
ATOM 679 N N . GLY A 1 94 ? 14.917 2.212 -5.824 1.00 92.50 94 GLY A N 1
ATOM 680 C CA . GLY A 1 94 ? 15.486 3.559 -5.915 1.00 92.50 94 GLY A CA 1
ATOM 681 C C . GLY A 1 94 ? 14.424 4.622 -6.201 1.00 92.50 94 GLY A C 1
ATOM 682 O O . GLY A 1 94 ? 13.242 4.398 -5.942 1.00 92.50 94 GLY A O 1
ATOM 683 N N . THR A 1 95 ? 14.864 5.768 -6.722 1.00 94.62 95 THR A N 1
ATOM 684 C CA . THR A 1 95 ? 14.000 6.885 -7.127 1.00 94.62 95 THR A CA 1
ATOM 685 C C . THR A 1 95 ? 13.692 6.789 -8.619 1.00 94.62 95 THR A C 1
ATOM 687 O O . THR A 1 95 ? 14.610 6.708 -9.437 1.00 94.62 95 THR A O 1
ATOM 690 N N . LEU A 1 96 ? 12.413 6.808 -8.991 1.00 94.56 96 LEU A N 1
ATOM 691 C CA . LEU A 1 96 ? 11.959 6.686 -10.378 1.00 94.56 96 LEU A CA 1
ATOM 692 C C . LEU A 1 96 ? 10.646 7.449 -10.618 1.00 94.56 96 LEU A C 1
ATOM 694 O O . LEU A 1 96 ? 9.956 7.769 -9.654 1.00 94.56 96 LEU A O 1
ATOM 698 N N . PRO A 1 97 ? 10.263 7.722 -11.878 1.00 95.19 97 PRO A N 1
ATOM 699 C CA . PRO A 1 97 ? 8.970 8.329 -12.177 1.00 95.19 97 PRO A CA 1
ATOM 700 C C . PRO A 1 97 ? 7.786 7.479 -11.692 1.00 95.19 97 PRO A C 1
ATOM 702 O O . PRO A 1 97 ? 7.793 6.250 -11.829 1.00 95.19 97 PRO A O 1
ATOM 705 N N . LEU A 1 98 ? 6.734 8.130 -11.194 1.00 94.88 98 LEU A N 1
ATOM 706 C CA . LEU A 1 98 ? 5.509 7.497 -10.702 1.00 94.88 98 LEU A CA 1
ATOM 707 C C . LEU A 1 98 ? 4.911 6.512 -11.716 1.00 94.88 98 LEU A C 1
ATOM 709 O O . LEU A 1 98 ? 4.559 5.383 -11.360 1.00 94.88 98 LEU A O 1
ATOM 713 N N . HIS A 1 99 ? 4.832 6.900 -12.990 1.00 93.69 99 HIS A N 1
ATOM 714 C CA . HIS A 1 99 ? 4.270 6.044 -14.036 1.00 93.69 99 HIS A CA 1
ATOM 715 C C . HIS A 1 99 ? 5.087 4.759 -14.249 1.00 93.69 99 HIS A C 1
ATOM 717 O O . HIS A 1 99 ? 4.504 3.707 -14.506 1.00 93.69 99 HIS A O 1
ATOM 723 N N . ARG A 1 100 ? 6.418 4.799 -14.077 1.00 94.31 100 ARG A N 1
ATOM 724 C CA . ARG A 1 100 ? 7.292 3.614 -14.159 1.00 94.31 100 ARG A CA 1
ATOM 725 C C . ARG A 1 100 ? 7.025 2.660 -12.999 1.00 94.31 100 ARG A C 1
ATOM 727 O O . ARG A 1 100 ? 6.920 1.455 -13.219 1.00 94.31 100 ARG A O 1
ATOM 734 N N . ALA A 1 101 ? 6.843 3.188 -11.785 1.00 95.25 101 ALA A N 1
ATOM 735 C CA . ALA A 1 101 ? 6.512 2.377 -10.612 1.00 95.25 101 ALA A CA 1
ATOM 736 C C . ALA A 1 101 ? 5.169 1.652 -10.803 1.00 95.25 101 ALA A C 1
ATOM 738 O O . ALA A 1 101 ? 5.067 0.444 -10.574 1.00 95.25 101 ALA A O 1
ATOM 739 N N . TRP A 1 102 ? 4.156 2.371 -11.294 1.00 95.19 102 TRP A N 1
ATOM 740 C CA . TRP A 1 102 ? 2.832 1.820 -11.589 1.00 95.19 102 TRP A CA 1
ATOM 741 C C . TRP A 1 102 ? 2.826 0.848 -12.766 1.00 95.19 102 TRP A C 1
ATOM 743 O O . TRP A 1 102 ? 2.138 -0.171 -12.707 1.00 95.19 102 TRP A O 1
ATOM 753 N N . SER A 1 103 ? 3.581 1.137 -13.822 1.00 93.06 103 SER A N 1
ATOM 754 C CA . SER A 1 103 ? 3.755 0.256 -14.977 1.00 93.06 103 SER A CA 1
ATOM 755 C C . SER A 1 103 ? 4.348 -1.095 -14.567 1.00 93.06 103 SER A C 1
ATOM 757 O O . SER A 1 103 ? 3.800 -2.156 -14.891 1.00 93.06 103 SER A O 1
ATOM 759 N N . TRP A 1 104 ? 5.413 -1.052 -13.764 1.00 94.38 104 TRP A N 1
ATOM 760 C CA . TRP A 1 104 ? 6.047 -2.237 -13.205 1.00 94.38 104 TRP A CA 1
ATOM 761 C C . TRP A 1 104 ? 5.099 -3.029 -12.308 1.00 94.38 104 TRP A C 1
ATOM 763 O O . TRP A 1 104 ? 4.886 -4.219 -12.536 1.00 94.38 104 TRP A O 1
ATOM 773 N N . ALA A 1 105 ? 4.462 -2.388 -11.329 1.00 94.81 105 ALA A N 1
ATOM 774 C CA . ALA A 1 105 ? 3.616 -3.107 -10.380 1.00 94.81 105 ALA A CA 1
ATOM 775 C C . ALA A 1 105 ? 2.356 -3.722 -11.016 1.00 94.81 105 ALA A C 1
ATOM 777 O O . ALA A 1 105 ? 1.827 -4.708 -10.506 1.00 94.81 105 ALA A O 1
ATOM 778 N N . GLN A 1 106 ? 1.883 -3.169 -12.135 1.00 92.12 106 GLN A N 1
ATOM 779 C CA . GLN A 1 106 ? 0.771 -3.723 -12.915 1.00 92.12 106 GLN A CA 1
ATOM 780 C C . GLN A 1 106 ? 1.199 -4.835 -13.888 1.00 92.12 106 GLN A C 1
ATOM 782 O O . GLN A 1 106 ? 0.344 -5.459 -14.514 1.00 92.12 106 GLN A O 1
ATOM 787 N N . GLY A 1 107 ? 2.500 -5.117 -14.007 1.00 91.12 107 GLY A N 1
ATOM 788 C CA . GLY A 1 107 ? 3.019 -6.197 -14.845 1.00 91.12 107 GLY A CA 1
ATOM 789 C C . GLY A 1 107 ? 3.228 -5.824 -16.317 1.00 91.12 107 GLY A C 1
ATOM 790 O O . GLY A 1 107 ? 3.376 -6.721 -17.149 1.00 91.12 107 GLY A O 1
ATOM 791 N N . TYR A 1 108 ? 3.271 -4.534 -16.664 1.00 88.44 108 TYR A N 1
ATOM 792 C CA . TYR A 1 108 ? 3.470 -4.104 -18.052 1.00 88.44 108 TYR A CA 1
ATOM 793 C C . TYR A 1 108 ? 4.924 -4.247 -18.523 1.00 88.44 108 TYR A C 1
ATOM 795 O O . TYR A 1 108 ? 5.162 -4.785 -19.616 1.00 88.44 108 TYR A O 1
ATOM 803 N N . GLU A 1 109 ? 5.882 -3.798 -17.704 1.00 88.75 109 GLU A N 1
ATOM 804 C CA . GLU A 1 109 ? 7.316 -3.812 -18.014 1.00 88.75 109 GLU A CA 1
ATOM 805 C C . GLU A 1 109 ? 8.197 -3.987 -16.759 1.00 88.75 109 GLU A C 1
ATOM 807 O O . GLU A 1 109 ? 7.808 -3.569 -15.668 1.00 88.75 109 GLU A O 1
ATOM 812 N N . PRO A 1 110 ? 9.386 -4.606 -16.882 1.00 91.94 110 PRO A N 1
ATOM 813 C CA . PRO A 1 110 ? 10.318 -4.716 -15.765 1.00 91.94 110 PRO A CA 1
ATOM 814 C C . PRO A 1 110 ? 10.858 -3.340 -15.352 1.00 91.94 110 PRO A C 1
ATOM 816 O O . PRO A 1 110 ? 11.119 -2.480 -16.196 1.00 91.94 110 PRO A O 1
ATOM 819 N N . LEU A 1 111 ? 11.093 -3.165 -14.047 1.00 90.50 111 LEU A N 1
ATOM 820 C CA . LEU A 1 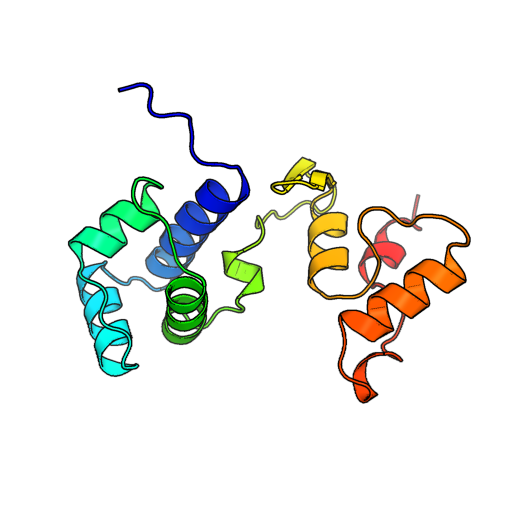111 ? 11.623 -1.920 -13.481 1.00 90.50 111 LEU A CA 1
ATOM 821 C C . LEU A 1 111 ? 13.021 -1.595 -14.033 1.00 90.50 111 LEU A C 1
ATOM 823 O O . LEU A 1 111 ? 13.259 -0.492 -14.519 1.00 90.50 111 LEU A O 1
ATOM 827 N N . ASN A 1 112 ? 13.902 -2.601 -14.014 1.00 86.19 112 ASN A N 1
ATOM 828 C CA . ASN A 1 112 ? 15.284 -2.546 -14.483 1.00 86.19 112 ASN A CA 1
ATOM 829 C C . ASN A 1 112 ? 15.542 -3.753 -15.407 1.00 86.19 112 ASN A C 1
ATOM 831 O O . ASN A 1 112 ? 15.934 -4.810 -14.913 1.00 86.19 112 ASN A O 1
ATOM 835 N N . PRO A 1 113 ? 15.241 -3.669 -16.718 1.00 83.75 113 PRO A N 1
ATOM 836 C CA . PRO A 1 113 ? 15.513 -4.766 -17.642 1.00 83.75 113 PRO A CA 1
ATOM 837 C C . PRO A 1 113 ? 17.021 -5.000 -17.786 1.00 83.75 113 PRO A C 1
ATOM 839 O O . PRO A 1 113 ? 17.776 -4.066 -18.051 1.00 83.75 113 PRO A O 1
ATOM 842 N N . GLU A 1 114 ? 17.445 -6.256 -17.678 1.00 82.00 114 GLU A N 1
ATOM 843 C CA . GLU A 1 114 ? 18.802 -6.692 -18.009 1.00 82.00 114 GLU A CA 1
ATOM 844 C C . GLU A 1 114 ? 18.796 -7.449 -19.348 1.00 82.00 114 GLU A C 1
ATOM 846 O O . GLU A 1 114 ? 17.868 -8.202 -19.643 1.00 82.00 114 GLU A O 1
ATOM 851 N N . GLY A 1 115 ? 19.835 -7.271 -20.169 1.00 87.50 115 GLY A N 1
ATOM 852 C CA . GLY A 1 115 ? 19.982 -7.992 -21.439 1.00 87.50 115 GLY A CA 1
ATOM 853 C C . GLY A 1 115 ? 19.076 -7.488 -22.571 1.00 87.50 115 GLY A C 1
ATOM 854 O O . GLY A 1 115 ? 18.859 -6.287 -22.724 1.00 87.50 115 GLY A O 1
ATOM 855 N N . ASP A 1 116 ? 18.608 -8.409 -23.422 1.00 88.56 116 ASP A N 1
ATOM 856 C CA . ASP A 1 116 ? 17.743 -8.082 -24.562 1.00 88.56 116 ASP A CA 1
ATOM 857 C C . ASP A 1 116 ? 16.350 -7.610 -24.082 1.00 88.56 116 ASP A C 1
ATOM 859 O O . ASP A 1 116 ? 15.653 -8.373 -23.405 1.00 88.56 116 ASP A O 1
ATOM 863 N N . PRO A 1 117 ? 15.888 -6.401 -24.467 1.00 84.06 117 PRO A N 1
ATOM 864 C CA . PRO A 1 117 ? 14.637 -5.835 -23.960 1.00 84.06 117 PRO A CA 1
ATOM 865 C C . PRO A 1 117 ? 13.393 -6.685 -24.234 1.00 84.06 117 PRO A C 1
ATOM 867 O O . PRO A 1 117 ? 12.472 -6.720 -23.418 1.00 84.06 117 PRO A O 1
ATOM 870 N N . ARG A 1 118 ? 13.343 -7.381 -25.379 1.00 81.38 118 ARG A N 1
ATOM 871 C CA . ARG A 1 118 ? 12.190 -8.223 -25.734 1.00 81.38 118 ARG A CA 1
ATOM 872 C C . ARG A 1 118 ? 12.131 -9.461 -24.849 1.00 81.38 118 ARG A C 1
ATOM 874 O O . ARG A 1 118 ? 11.053 -9.819 -24.378 1.00 81.38 118 ARG A O 1
ATOM 881 N N . THR A 1 119 ? 13.283 -10.077 -24.612 1.00 87.88 119 THR A N 1
ATOM 882 C CA . THR A 1 119 ? 13.428 -11.240 -23.734 1.00 87.88 119 THR A CA 1
ATOM 883 C C . THR A 1 119 ? 13.084 -10.875 -22.292 1.00 87.88 119 THR A C 1
ATOM 885 O O . THR A 1 119 ? 12.209 -11.509 -21.704 1.00 87.88 119 THR A O 1
ATOM 888 N N . ALA A 1 120 ? 13.658 -9.789 -21.764 1.00 89.31 120 ALA A N 1
A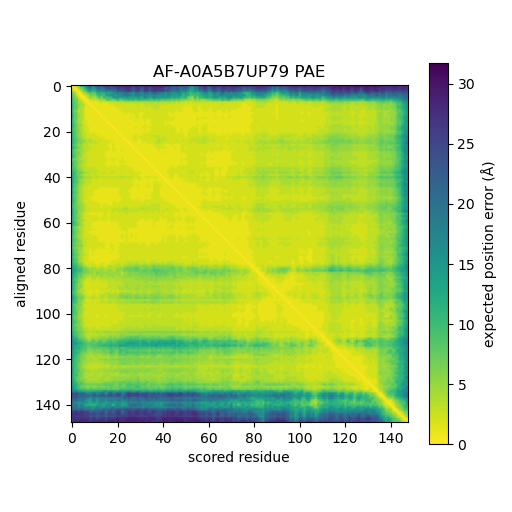TOM 889 C CA . ALA A 1 120 ? 13.381 -9.312 -20.408 1.00 89.31 120 ALA A CA 1
ATOM 890 C C . ALA A 1 120 ? 11.893 -8.986 -20.191 1.00 89.31 120 ALA A C 1
ATOM 892 O O . ALA A 1 120 ? 11.309 -9.359 -19.174 1.00 89.31 120 ALA A O 1
ATOM 893 N N . ALA A 1 121 ? 11.243 -8.331 -21.161 1.00 85.88 121 ALA A N 1
ATOM 894 C CA . ALA A 1 121 ? 9.813 -8.034 -21.085 1.00 85.88 121 ALA A CA 1
ATOM 895 C C . ALA A 1 121 ? 8.944 -9.303 -21.111 1.00 85.88 121 ALA A C 1
ATOM 897 O O . ALA A 1 121 ? 7.935 -9.381 -20.404 1.00 85.88 121 ALA A O 1
ATOM 898 N N . TRP A 1 122 ? 9.321 -10.304 -21.912 1.00 85.94 122 TRP A N 1
ATOM 899 C CA . TRP A 1 122 ? 8.605 -11.577 -21.966 1.00 85.94 122 TRP A CA 1
ATOM 900 C C . TRP A 1 122 ? 8.746 -12.370 -20.662 1.00 85.94 122 TRP A C 1
ATOM 902 O O . TRP A 1 122 ? 7.737 -12.819 -20.116 1.00 85.94 122 TRP A O 1
ATOM 912 N N . GLU A 1 123 ? 9.966 -12.497 -20.133 1.00 91.00 123 GLU A N 1
ATOM 913 C CA . GLU A 1 123 ? 10.231 -13.182 -18.863 1.00 91.00 123 GLU A CA 1
ATOM 914 C C . GLU A 1 123 ? 9.511 -12.502 -17.700 1.00 91.00 123 GLU A C 1
ATOM 916 O O . GLU A 1 123 ? 8.856 -13.168 -16.898 1.00 91.00 123 GLU A O 1
ATOM 921 N N . PHE A 1 124 ? 9.547 -11.171 -17.651 1.00 91.75 124 PHE A N 1
ATOM 922 C CA . PHE A 1 124 ? 8.821 -10.406 -16.648 1.00 91.75 124 PHE A CA 1
ATOM 923 C C . PHE A 1 124 ? 7.325 -10.754 -16.646 1.00 91.75 124 PHE A C 1
ATOM 925 O O . PHE A 1 124 ? 6.774 -11.157 -15.622 1.00 91.75 124 PHE A O 1
ATOM 932 N N . ARG A 1 125 ? 6.663 -10.720 -17.810 1.00 89.62 125 ARG A N 1
ATOM 933 C CA . ARG A 1 125 ? 5.238 -11.084 -17.916 1.00 89.62 125 ARG A CA 1
ATOM 934 C C . ARG A 1 125 ? 4.979 -12.551 -17.589 1.00 89.62 125 ARG A C 1
ATOM 936 O O . ARG A 1 125 ? 3.932 -12.866 -17.025 1.00 89.62 125 ARG A O 1
ATOM 943 N N . LEU A 1 126 ? 5.903 -13.451 -17.928 1.00 90.94 126 LEU A N 1
ATOM 944 C CA . LEU A 1 126 ? 5.788 -14.873 -17.605 1.00 90.94 126 LEU A CA 1
ATOM 945 C C . LEU A 1 126 ? 5.669 -15.098 -16.091 1.00 90.94 126 LEU A C 1
ATOM 947 O O . LEU A 1 126 ? 4.826 -15.900 -15.674 1.00 90.94 126 LEU A O 1
ATOM 951 N N . TYR A 1 127 ? 6.476 -14.384 -15.301 1.00 91.19 127 TYR A N 1
ATOM 952 C CA . TYR A 1 127 ? 6.535 -14.520 -13.844 1.00 91.19 127 TYR A CA 1
ATOM 953 C C . TYR A 1 127 ? 5.573 -13.602 -13.082 1.00 91.19 127 TYR A C 1
ATOM 955 O O . TYR A 1 127 ? 5.258 -13.892 -11.930 1.00 91.19 127 TYR A O 1
ATOM 963 N N . SER A 1 128 ? 5.075 -12.535 -13.707 1.00 92.31 128 SER A N 1
ATOM 964 C CA . SER A 1 128 ? 4.195 -11.561 -13.049 1.00 92.31 128 SER A CA 1
ATOM 965 C C . SER A 1 128 ? 2.715 -11.697 -13.416 1.00 92.31 128 SER A C 1
ATOM 967 O O . SER A 1 128 ? 1.871 -11.233 -12.653 1.00 92.31 128 SER A O 1
ATOM 969 N N . LEU A 1 129 ? 2.371 -12.331 -14.547 1.00 90.19 129 LEU A N 1
ATOM 970 C CA . LEU A 1 129 ? 0.993 -12.387 -15.050 1.00 90.19 129 LEU A CA 1
ATOM 971 C C . LEU A 1 129 ? 0.492 -13.825 -15.285 1.00 90.19 129 LEU A C 1
ATOM 973 O O . LEU A 1 129 ? 1.236 -14.692 -15.772 1.00 90.19 129 LEU A O 1
ATOM 977 N N . PRO A 1 130 ? -0.803 -14.099 -15.018 1.00 91.56 130 PRO A N 1
ATOM 978 C CA . PRO A 1 130 ? -1.414 -15.373 -15.372 1.00 91.56 130 PRO A CA 1
ATOM 979 C C . PRO A 1 130 ? -1.426 -15.555 -16.898 1.00 91.56 130 PRO A C 1
ATOM 981 O O . PRO A 1 130 ? -1.479 -14.561 -17.626 1.00 91.56 130 PRO A O 1
ATOM 984 N N . PRO A 1 131 ? -1.433 -16.803 -17.410 1.00 89.62 131 PRO A N 1
ATOM 985 C CA . PRO A 1 131 ? -1.273 -17.089 -18.835 1.00 89.62 131 PRO A CA 1
ATOM 986 C C . PRO A 1 131 ? -2.114 -16.216 -19.771 1.00 89.62 131 PRO A C 1
ATOM 988 O O . PRO A 1 131 ? -1.548 -15.651 -20.699 1.00 89.62 131 PRO A O 1
ATOM 991 N N . GLY A 1 132 ? -3.409 -16.040 -19.488 1.00 86.62 132 GLY A N 1
ATOM 992 C 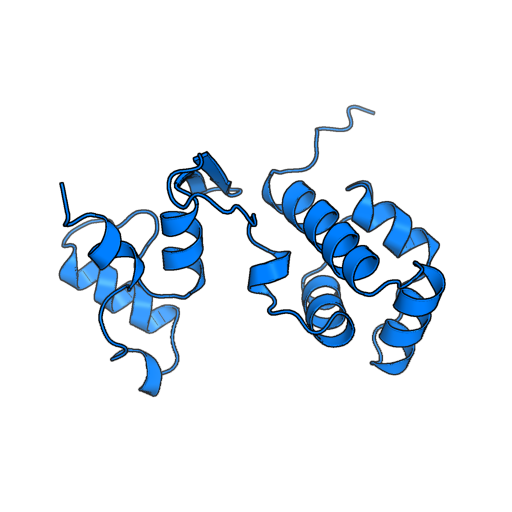CA . GLY A 1 132 ? -4.330 -15.260 -20.327 1.00 86.62 132 GLY A CA 1
ATOM 993 C C . GLY A 1 132 ? -4.101 -13.742 -20.339 1.00 86.62 132 GLY A C 1
ATOM 994 O O . GLY A 1 132 ? -4.637 -13.059 -21.204 1.00 86.62 132 GLY 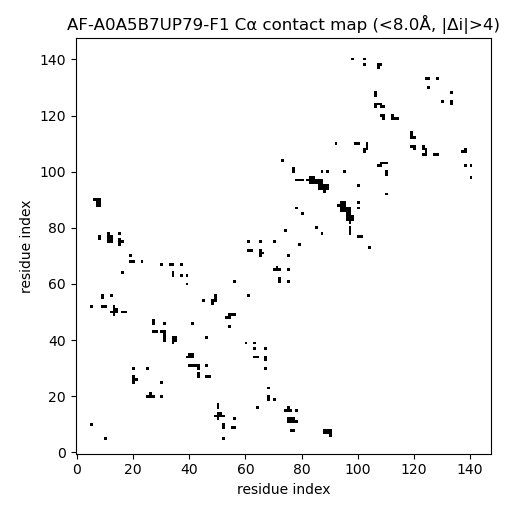A O 1
ATOM 995 N N . LEU A 1 133 ? -3.308 -13.204 -19.406 1.00 84.88 133 LEU A N 1
ATOM 996 C CA . LEU A 1 133 ? -2.978 -11.774 -19.336 1.00 84.88 133 LEU A CA 1
ATOM 997 C C . LEU A 1 133 ? -1.575 -11.456 -19.871 1.00 84.88 133 LEU A C 1
ATOM 999 O O . LEU A 1 133 ? -1.210 -10.294 -20.002 1.00 84.88 133 LEU A O 1
ATOM 1003 N N . ARG A 1 134 ? -0.781 -12.462 -20.254 1.00 84.75 134 ARG A N 1
ATOM 1004 C CA . ARG A 1 134 ? 0.579 -12.241 -20.793 1.00 84.75 134 ARG A CA 1
ATOM 1005 C C . ARG A 1 134 ? 0.582 -11.547 -22.158 1.00 84.75 134 ARG A C 1
ATOM 1007 O O . ARG A 1 134 ? 1.612 -11.037 -22.588 1.00 84.75 134 ARG A O 1
ATOM 1014 N N . HIS A 1 135 ? -0.563 -11.557 -22.837 1.00 73.56 135 HIS A N 1
ATOM 1015 C CA . HIS A 1 135 ? -0.788 -10.986 -24.167 1.00 73.56 135 HIS A CA 1
ATOM 1016 C C . HIS A 1 135 ? -1.481 -9.616 -24.115 1.00 73.56 135 HIS A C 1
ATOM 1018 O O . HIS A 1 135 ? -1.889 -9.119 -25.164 1.00 73.56 135 HIS A O 1
ATOM 1024 N N . LEU A 1 136 ? -1.645 -9.019 -22.923 1.00 60.69 136 LEU A N 1
ATOM 1025 C CA . LEU A 1 136 ? -2.244 -7.692 -22.788 1.00 60.69 136 LEU A CA 1
ATOM 1026 C C . LEU A 1 136 ? -1.540 -6.672 -23.709 1.00 60.69 136 LEU A C 1
ATOM 1028 O O . LEU A 1 136 ? -0.323 -6.775 -23.919 1.00 60.69 136 LEU A O 1
ATOM 1032 N N . PRO A 1 137 ? -2.300 -5.716 -24.285 1.00 57.53 137 PRO A N 1
ATOM 1033 C CA . PRO A 1 137 ? -1.749 -4.679 -25.151 1.00 57.53 137 PRO A CA 1
ATOM 1034 C C . PRO A 1 137 ? -0.665 -3.861 -24.432 1.00 57.53 137 PRO A C 1
ATOM 1036 O O . PRO A 1 137 ? -0.520 -3.924 -23.211 1.00 57.53 137 PRO A O 1
ATOM 1039 N N . GLY A 1 138 ? 0.131 -3.129 -25.219 1.00 65.19 138 GLY A N 1
ATOM 1040 C CA . GLY A 1 138 ? 1.272 -2.351 -24.731 1.00 65.19 138 GLY A CA 1
ATOM 1041 C C . GLY A 1 138 ? 0.929 -1.411 -23.571 1.00 65.19 138 GLY A C 1
ATOM 1042 O O . GLY A 1 138 ? -0.215 -0.999 -23.402 1.00 65.19 138 GLY A O 1
ATOM 1043 N N . ASN A 1 139 ? 1.950 -1.093 -22.775 1.00 68.38 139 ASN A N 1
ATOM 1044 C CA . ASN A 1 139 ? 1.864 -0.211 -21.617 1.00 68.38 139 ASN A CA 1
ATOM 1045 C C . ASN A 1 139 ? 1.190 1.135 -21.990 1.00 68.38 139 ASN A C 1
ATOM 1047 O O . ASN A 1 139 ? 1.767 1.877 -22.789 1.00 68.38 139 ASN A O 1
ATOM 1051 N N . PRO A 1 140 ? 0.021 1.485 -21.417 1.00 68.56 140 PRO A N 1
ATOM 1052 C CA . PRO A 1 140 ? -0.683 2.726 -21.751 1.00 68.56 140 PRO A CA 1
ATOM 1053 C C . PRO A 1 140 ? 0.072 3.987 -21.302 1.00 68.56 140 PRO A C 1
ATOM 1055 O O . PRO A 1 140 ? -0.197 5.076 -21.807 1.00 68.56 140 PRO A O 1
ATOM 1058 N N . TYR A 1 141 ? 1.036 3.857 -20.385 1.00 64.81 141 TYR A N 1
ATOM 1059 C CA . TYR A 1 141 ? 1.892 4.967 -19.973 1.00 64.81 141 TYR A CA 1
ATOM 1060 C C . TYR A 1 141 ? 2.929 5.340 -21.047 1.00 64.81 141 TYR A C 1
ATOM 1062 O O . TYR A 1 141 ? 3.323 6.496 -21.109 1.00 64.81 141 TYR A O 1
ATOM 1070 N N . LEU A 1 142 ? 3.316 4.420 -21.944 1.00 61.94 142 LEU A N 1
ATOM 1071 C CA . LEU A 1 142 ? 4.284 4.711 -23.018 1.00 61.94 142 LEU A CA 1
ATOM 1072 C C . LEU A 1 142 ? 3.684 5.546 -24.156 1.00 61.94 142 LEU A C 1
ATOM 1074 O O . LEU A 1 142 ? 4.403 6.245 -24.859 1.00 61.94 142 LEU A O 1
ATOM 1078 N N . THR A 1 143 ? 2.363 5.515 -24.345 1.00 56.78 143 THR A N 1
ATOM 1079 C CA . THR A 1 143 ? 1.682 6.391 -25.315 1.00 56.78 143 THR A CA 1
ATOM 1080 C C . THR A 1 143 ? 1.648 7.862 -24.892 1.00 56.78 143 THR A C 1
ATOM 1082 O O . THR A 1 143 ? 1.325 8.704 -25.720 1.00 56.78 143 THR A O 1
ATOM 1085 N N . MET A 1 144 ? 1.995 8.181 -23.639 1.00 51.09 144 MET A N 1
ATOM 1086 C CA . MET A 1 144 ? 2.067 9.556 -23.123 1.00 51.09 144 MET A CA 1
ATOM 1087 C C . MET A 1 144 ? 3.440 10.214 -23.354 1.00 51.09 144 MET A C 1
ATOM 1089 O O . MET A 1 144 ? 3.560 11.419 -23.182 1.00 51.09 144 MET A O 1
ATOM 1093 N N . GLU A 1 145 ? 4.465 9.445 -23.743 1.00 52.34 145 GLU A N 1
ATOM 1094 C CA . GLU A 1 145 ? 5.830 9.941 -24.008 1.00 52.34 145 GLU A CA 1
ATOM 1095 C C . GLU A 1 145 ? 6.056 10.323 -25.489 1.00 52.34 145 GLU A C 1
ATOM 1097 O O . GLU A 1 145 ? 7.173 10.650 -25.880 1.00 52.34 145 GLU A O 1
ATOM 1102 N N . GLY A 1 146 ? 5.019 10.241 -26.335 1.00 47.16 146 GLY A N 1
ATOM 1103 C CA . GLY A 1 146 ? 5.134 10.356 -27.797 1.00 47.16 146 GLY A CA 1
ATOM 1104 C C . GLY A 1 146 ? 4.628 11.652 -28.440 1.00 47.16 146 GLY A C 1
ATOM 1105 O O . GLY A 1 146 ? 4.761 11.773 -29.655 1.00 47.16 146 GLY A O 1
ATOM 1106 N N . ASP A 1 147 ? 4.070 12.589 -27.671 1.00 36.78 147 ASP A N 1
ATOM 1107 C CA . ASP A 1 147 ? 3.591 13.889 -28.170 1.00 36.78 147 ASP A CA 1
ATOM 1108 C C . ASP A 1 147 ? 4.422 15.037 -27.557 1.00 36.78 147 ASP A C 1
ATOM 1110 O O . ASP A 1 147 ? 3.940 15.789 -26.710 1.00 36.78 147 ASP A O 1
ATOM 1114 N N . GLU A 1 148 ? 5.678 15.172 -27.997 1.00 39.22 148 GLU A N 1
ATOM 1115 C CA . GLU A 1 148 ? 6.447 16.433 -27.985 1.00 39.22 148 GLU A CA 1
ATOM 1116 C C . GLU A 1 148 ? 7.154 16.650 -29.331 1.00 39.22 148 GLU A C 1
ATOM 1118 O O . GLU A 1 148 ? 7.795 15.700 -29.842 1.00 39.22 148 GLU A O 1
#

pLDDT: mean 89.32, std 13.88, range [36.78, 98.69]

Foldseek 3Di:
DPPDDQAQQLQLLLCLLVVLCVVVVHQLCRLQVLLVVVVHHDDSVRNVCSNVSNHDQDPVNLVSSCVSSVHDSCSNRAHDDPDQQDWGQDGVLGTGGRLLVVCLLVQQAPSDFDDDRVVSSQVSLVVRDDPVCSPPDHRPVVVVVPDD

Nearest PDB structures (foldseek):
  2ewt-assembly1_A  TM=8.628E-01  e=6.893E-03  Streptomyces coelicolor A3(2)
  2kpj-assembly1_A  TM=8.917E-01  e=1.326E-02  Agathobacter rectalis ATCC 33656
  3zhm-assembly1_A  TM=8.480E-01  e=2.552E-02  Lactococcus phage TP901-1
  6qer-assembly4_D  TM=7.970E-01  e=2.288E-02  Streptococcus thermophilus LMD-9
  6hu8-assembly1_A  TM=5.713E-01  e=1.742E-02  Streptococcus vestibularis F0396

Mean predicted aligned error: 5.65 Å

Secondary structure (DSSP, 8-state):
---PPPPHHHHHHHHHHHHHHHHTT--HHHHHHHHHHTT----HHHHHHHTTTSSPPPHHHHHHHHHHTT--HHHHHS---S-TT-EEEETTTEEEEHHHHHHHHTTSS-SS--S-HHHHHHHHHHHHS-GGGTTPPPPTTGGGSS--

Solvent-accessible surface area (backbone atoms only — not comparable to full-atom values): 8670 Å² total; per-residue (Å²): 133,88,78,72,77,68,54,51,38,54,44,33,30,10,48,32,50,46,51,53,38,52,78,68,73,48,52,54,59,56,49,23,50,50,29,39,76,73,74,48,83,49,55,40,69,54,49,62,26,25,45,68,47,76,33,90,76,48,75,65,52,47,49,51,47,17,60,71,59,74,47,54,57,62,65,31,55,43,85,84,74,93,51,52,74,43,78,40,62,39,71,96,72,47,77,40,36,40,47,56,56,53,35,29,76,73,44,62,42,56,86,77,72,64,84,59,68,69,58,32,38,50,52,43,21,65,78,63,37,59,82,89,55,57,74,59,78,78,56,75,70,64,70,71,74,70,85,125